Protein AF-A0A836JRY7-F1 (afdb_monomer_lite)

Secondary structure (DSSP, 8-state):
-HHHHHHHHHT-SS--HHHHHHHHHHHHHHHHHHHHHHHHHHHHHHHHHHHHHHHHHHHHHHHHHHHHHHHHHHHHHHHHHHHHHHHHHHHHHHHHHHHHHHHHHHHHHHHHHHHHHHHHHHHHHHHHTTTTS-----------------

Organism: NCBI:txid230685

pLDDT: mean 87.4, std 18.06, range [38.41, 98.62]

InterPro domains:
  IPR008501 THO complex subunit 7/Mft1 [PF05615] (2-96)

Structure (mmCIF, N/CA/C/O backbone):
data_AF-A0A836JRY7-F1
#
_entry.id   AF-A0A836JRY7-F1
#
loop_
_atom_site.group_PDB
_atom_site.id
_atom_site.type_symbol
_atom_site.label_atom_id
_atom_site.label_alt_id
_atom_site.label_comp_id
_atom_site.label_asym_id
_atom_site.label_entity_id
_atom_site.label_seq_id
_atom_site.pdbx_PDB_ins_code
_atom_site.Cartn_x
_atom_site.Cartn_y
_atom_site.Cartn_z
_atom_site.occupancy
_atom_site.B_iso_or_equiv
_atom_site.auth_seq_id
_atom_site.auth_comp_id
_atom_site.auth_asym_id
_atom_site.auth_atom_id
_atom_site.pdbx_PDB_model_num
ATOM 1 N N . MET A 1 1 ? 34.280 10.793 -48.752 1.00 72.69 1 MET A N 1
ATOM 2 C CA . MET A 1 1 ? 35.739 10.767 -49.007 1.00 72.69 1 MET A CA 1
ATOM 3 C C . MET A 1 1 ? 36.129 9.552 -49.842 1.00 72.69 1 MET A C 1
ATOM 5 O O . MET A 1 1 ? 36.641 9.770 -50.929 1.00 72.69 1 MET A O 1
ATOM 9 N N . LEU A 1 2 ? 35.770 8.329 -49.425 1.00 83.50 2 LEU A N 1
ATOM 10 C CA . LEU A 1 2 ? 35.966 7.076 -50.181 1.00 83.50 2 LEU A CA 1
ATOM 11 C C . LEU A 1 2 ? 35.633 7.169 -51.678 1.00 83.50 2 LEU A C 1
ATOM 13 O O . LEU A 1 2 ? 36.491 6.895 -52.503 1.00 83.50 2 LEU A O 1
ATOM 17 N N . LEU A 1 3 ? 34.432 7.642 -52.038 1.00 86.12 3 LEU A N 1
ATOM 18 C CA . LEU A 1 3 ? 34.018 7.765 -53.445 1.00 86.12 3 LEU A CA 1
ATOM 19 C C . LEU A 1 3 ? 34.947 8.674 -54.270 1.00 86.12 3 LEU A C 1
ATOM 21 O O . LEU A 1 3 ? 35.276 8.358 -55.406 1.00 86.12 3 LEU A O 1
ATOM 25 N N . LYS A 1 4 ? 35.417 9.786 -53.687 1.00 87.19 4 LYS A N 1
ATOM 26 C CA . LYS A 1 4 ? 36.364 10.694 -54.356 1.00 87.19 4 LYS A CA 1
ATOM 27 C C . LYS A 1 4 ? 37.741 10.040 -54.521 1.00 87.19 4 LYS A C 1
ATOM 29 O O . LYS A 1 4 ? 38.354 10.190 -55.571 1.00 87.19 4 LYS A O 1
ATOM 34 N N . SER A 1 5 ? 38.212 9.307 -53.510 1.00 85.94 5 SER A N 1
ATOM 35 C CA . SER A 1 5 ? 39.465 8.540 -53.572 1.00 85.94 5 SER A CA 1
ATOM 36 C C . SER A 1 5 ? 39.401 7.405 -54.597 1.00 85.94 5 SER A C 1
ATOM 38 O O . SER A 1 5 ? 40.363 7.203 -55.326 1.00 85.94 5 SER A O 1
ATOM 40 N N . PHE A 1 6 ? 38.251 6.741 -54.713 1.00 86.56 6 PHE A N 1
ATOM 41 C CA . PHE A 1 6 ? 37.997 5.667 -55.672 1.00 86.56 6 PHE A CA 1
ATOM 42 C C . PHE A 1 6 ? 37.996 6.167 -57.116 1.00 86.56 6 PHE A C 1
ATOM 44 O O . PHE A 1 6 ? 38.699 5.621 -57.959 1.00 86.56 6 PHE A O 1
ATOM 51 N N . ILE A 1 7 ? 37.290 7.271 -57.385 1.00 87.81 7 ILE A N 1
ATOM 52 C CA . ILE A 1 7 ? 37.296 7.921 -58.704 1.00 87.81 7 ILE A CA 1
ATOM 53 C C . ILE A 1 7 ? 38.711 8.388 -59.074 1.00 87.81 7 ILE A C 1
ATOM 55 O O . ILE A 1 7 ? 39.112 8.271 -60.228 1.00 87.81 7 ILE A O 1
ATOM 59 N N . LYS A 1 8 ? 39.484 8.902 -58.108 1.00 86.94 8 LYS A N 1
ATOM 60 C CA . LYS A 1 8 ? 40.880 9.290 -58.340 1.00 86.94 8 LYS A CA 1
ATOM 61 C C . LYS A 1 8 ? 41.755 8.079 -58.674 1.00 86.94 8 LYS A C 1
ATOM 63 O O . LYS A 1 8 ? 42.543 8.175 -59.599 1.00 86.94 8 LYS A O 1
ATOM 68 N N . TRP A 1 9 ? 41.590 6.965 -57.962 1.00 84.69 9 TRP A N 1
ATOM 69 C CA . TRP A 1 9 ? 42.364 5.738 -58.170 1.00 84.69 9 TRP A CA 1
ATOM 70 C C . TRP A 1 9 ? 42.107 5.092 -59.538 1.00 84.69 9 TRP A C 1
ATOM 72 O O . TRP A 1 9 ? 43.056 4.691 -60.197 1.00 84.69 9 TRP A O 1
ATOM 82 N N . ILE A 1 10 ? 40.851 5.063 -60.002 1.00 86.69 10 ILE A N 1
ATOM 83 C CA . ILE A 1 10 ? 40.487 4.514 -61.325 1.00 86.69 10 ILE A CA 1
ATOM 84 C C . ILE A 1 10 ? 41.053 5.350 -62.479 1.00 86.69 10 ILE A C 1
ATOM 86 O O . ILE A 1 10 ? 41.383 4.809 -63.528 1.00 86.69 10 ILE A O 1
ATOM 90 N N . ASN A 1 11 ? 41.148 6.668 -62.295 1.00 86.19 11 ASN A N 1
ATOM 91 C CA . ASN A 1 11 ? 41.631 7.589 -63.324 1.00 86.19 11 ASN A CA 1
ATOM 92 C C . ASN A 1 11 ? 43.154 7.817 -63.273 1.00 86.19 11 ASN A C 1
ATOM 94 O O . ASN A 1 11 ? 43.670 8.635 -64.035 1.00 86.19 11 ASN A O 1
ATOM 98 N N . SER A 1 12 ? 43.876 7.143 -62.374 1.00 80.88 12 SER A N 1
ATOM 99 C CA . SER A 1 12 ? 45.336 7.211 -62.306 1.00 80.88 12 SER A CA 1
ATOM 100 C C . SER A 1 12 ? 45.957 6.353 -63.411 1.00 80.88 12 SER A C 1
ATOM 102 O O . SER A 1 12 ? 45.653 5.170 -63.518 1.00 80.88 12 SER A O 1
ATOM 104 N N . SER A 1 13 ? 46.870 6.921 -64.205 1.00 73.00 13 SER A N 1
ATOM 105 C CA . SER A 1 13 ? 47.596 6.191 -65.261 1.00 73.00 13 SER A CA 1
ATOM 106 C C . SER A 1 13 ? 48.598 5.152 -64.732 1.00 73.00 13 SER A C 1
ATOM 108 O O . SER A 1 13 ? 49.128 4.376 -65.520 1.00 73.00 13 SER A O 1
ATOM 110 N N . ASP A 1 14 ? 48.877 5.162 -63.425 1.00 75.88 14 ASP A N 1
ATOM 111 C CA . ASP A 1 14 ? 49.875 4.326 -62.754 1.00 75.88 14 ASP A CA 1
ATOM 112 C C . ASP A 1 14 ? 49.286 3.693 -61.479 1.00 75.88 14 ASP A C 1
ATOM 114 O O . ASP A 1 14 ? 48.362 4.248 -60.867 1.00 75.88 14 ASP A O 1
ATOM 118 N N . VAL A 1 15 ? 49.798 2.530 -61.068 1.00 75.38 1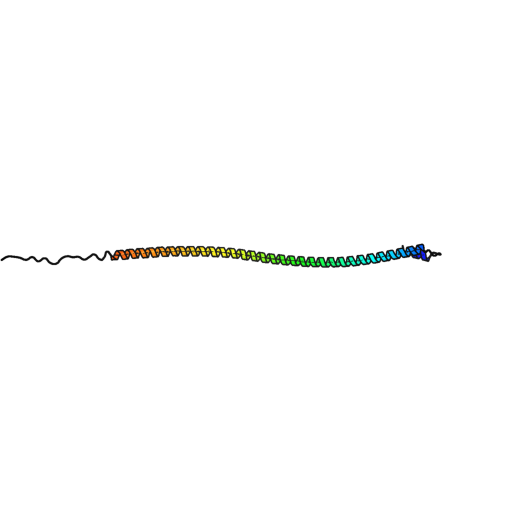5 VAL A N 1
ATOM 119 C CA . VAL A 1 15 ? 49.229 1.740 -59.959 1.00 75.38 15 VAL A CA 1
ATOM 120 C C . VAL A 1 15 ? 49.587 2.370 -58.606 1.00 75.38 15 VAL A C 1
ATOM 122 O O . VAL A 1 15 ? 50.614 2.067 -58.001 1.00 75.38 15 VAL A O 1
ATOM 125 N N . ASP A 1 16 ? 48.716 3.244 -58.091 1.00 82.38 16 ASP A N 1
ATOM 126 C CA . ASP A 1 16 ? 48.880 3.873 -56.770 1.00 82.38 16 ASP A CA 1
ATOM 127 C C . ASP A 1 16 ? 48.406 2.940 -55.636 1.00 82.38 16 ASP A C 1
ATOM 129 O O . ASP A 1 16 ? 47.261 3.000 -55.166 1.00 82.38 16 ASP A O 1
ATOM 133 N N . ASN A 1 17 ? 49.310 2.063 -55.186 1.00 84.19 17 ASN A N 1
ATOM 134 C CA . ASN A 1 17 ? 49.078 1.138 -54.068 1.00 84.19 17 ASN A CA 1
ATOM 135 C C . ASN A 1 17 ? 48.796 1.858 -52.737 1.00 84.19 17 ASN A C 1
ATOM 137 O O . ASN A 1 17 ? 48.037 1.353 -51.911 1.00 84.19 17 ASN A O 1
ATOM 141 N N . THR A 1 18 ? 49.335 3.065 -52.538 1.00 87.00 18 THR A N 1
ATOM 142 C CA . THR A 1 18 ? 49.145 3.825 -51.291 1.00 87.00 18 THR A CA 1
ATOM 143 C C . THR A 1 18 ? 47.714 4.352 -51.194 1.00 87.00 18 THR A C 1
ATOM 145 O O . THR A 1 18 ? 47.078 4.300 -50.137 1.00 87.00 18 THR A O 1
ATOM 148 N N . LEU A 1 19 ? 47.168 4.850 -52.309 1.00 85.94 19 LEU A N 1
ATOM 149 C CA . LEU A 1 19 ? 45.769 5.266 -52.390 1.00 85.94 19 LEU A CA 1
ATOM 150 C C . LEU A 1 19 ? 44.820 4.075 -52.209 1.00 85.94 19 LEU A C 1
ATOM 152 O O . LEU A 1 19 ? 43.810 4.216 -51.516 1.00 85.94 19 LEU A O 1
ATOM 156 N N . HIS A 1 20 ? 45.165 2.911 -52.765 1.00 87.50 20 HIS A N 1
ATOM 157 C CA . HIS A 1 20 ? 44.416 1.668 -52.574 1.00 87.50 20 HIS A CA 1
ATOM 158 C C . HIS A 1 20 ? 44.362 1.236 -51.097 1.00 87.50 20 HIS A C 1
ATOM 160 O O . HIS A 1 20 ? 43.271 1.067 -50.549 1.00 87.50 20 HIS A O 1
ATOM 166 N N . GLU A 1 21 ? 45.503 1.151 -50.405 1.00 90.06 21 GLU A N 1
ATOM 167 C CA . GLU A 1 21 ? 45.555 0.821 -48.969 1.00 90.06 21 GLU A CA 1
ATOM 168 C C . GLU A 1 21 ? 44.768 1.819 -48.110 1.00 90.06 21 GLU A C 1
ATOM 170 O O . GLU A 1 21 ? 44.044 1.439 -47.183 1.00 90.06 21 GLU A O 1
ATOM 175 N N . ARG A 1 22 ? 44.833 3.111 -48.451 1.00 90.25 22 ARG A N 1
ATOM 176 C CA . ARG A 1 22 ? 44.063 4.151 -47.761 1.00 90.25 22 ARG A CA 1
ATOM 177 C C . ARG A 1 22 ? 42.557 3.963 -47.933 1.00 90.25 22 ARG A C 1
ATOM 179 O O . ARG A 1 22 ? 41.811 4.198 -46.982 1.00 90.25 22 ARG A O 1
ATOM 186 N N . MET A 1 23 ? 42.100 3.551 -49.115 1.00 91.50 23 MET A N 1
ATOM 187 C CA . MET A 1 23 ? 40.689 3.236 -49.352 1.00 91.50 23 MET A CA 1
ATOM 188 C C . MET A 1 23 ? 40.243 1.997 -48.580 1.00 91.50 23 MET A C 1
ATOM 190 O O . MET A 1 23 ? 39.174 2.039 -47.975 1.00 91.50 23 MET A O 1
ATOM 194 N N . LEU A 1 24 ? 41.063 0.942 -48.526 1.00 91.94 24 LEU A N 1
ATOM 195 C CA . LEU A 1 24 ? 40.777 -0.246 -47.713 1.00 91.94 24 LEU A CA 1
ATOM 196 C C . LEU A 1 24 ? 40.660 0.102 -46.223 1.00 91.94 24 LEU A C 1
ATOM 198 O O . LEU A 1 24 ? 39.714 -0.317 -45.560 1.00 91.94 24 LEU A O 1
ATOM 202 N N . SER A 1 25 ? 41.568 0.933 -45.707 1.00 93.25 25 SER A N 1
ATOM 203 C CA . SER A 1 25 ? 41.512 1.416 -44.323 1.00 93.25 25 SER A CA 1
ATOM 204 C C . SER A 1 25 ? 40.237 2.225 -44.049 1.00 93.25 25 SER A C 1
ATOM 206 O O . SER A 1 25 ? 39.565 2.011 -43.039 1.00 93.25 25 SER A O 1
ATOM 208 N N . GLN A 1 26 ? 39.846 3.114 -44.970 1.00 93.81 26 GLN A N 1
ATOM 209 C CA . GLN A 1 26 ? 38.596 3.870 -44.850 1.00 93.81 26 GLN A CA 1
ATOM 210 C C . GLN A 1 26 ? 37.362 2.959 -44.908 1.00 93.81 26 GLN A C 1
ATOM 212 O O . GLN A 1 26 ? 36.419 3.174 -44.148 1.00 93.81 26 GLN A O 1
ATOM 217 N N . LEU A 1 27 ? 37.361 1.943 -45.776 1.00 93.94 27 LEU A N 1
ATOM 218 C CA . LEU A 1 27 ? 36.274 0.968 -45.871 1.00 93.94 27 LEU A CA 1
ATOM 219 C C . LEU A 1 27 ? 36.122 0.204 -44.549 1.00 93.94 27 LEU A C 1
ATOM 221 O O . LEU A 1 27 ? 35.025 0.156 -43.996 1.00 93.94 27 LEU A O 1
ATOM 225 N N . ALA A 1 28 ? 37.231 -0.288 -43.988 1.00 95.19 28 ALA A N 1
ATOM 226 C CA . ALA A 1 28 ? 37.245 -0.973 -42.697 1.00 95.19 28 ALA A CA 1
ATOM 227 C C . ALA A 1 28 ? 36.706 -0.086 -41.556 1.00 95.19 28 ALA A C 1
ATOM 229 O O . ALA A 1 28 ? 35.938 -0.548 -40.710 1.00 95.19 28 ALA A O 1
ATOM 230 N N . GLN A 1 29 ? 37.047 1.208 -41.546 1.00 95.69 29 GLN A N 1
ATOM 231 C CA . GLN A 1 29 ? 36.503 2.168 -40.578 1.00 95.69 29 GLN A CA 1
ATOM 232 C C . GLN A 1 29 ? 34.992 2.372 -40.745 1.00 95.69 29 GLN A C 1
ATOM 234 O O . GLN A 1 29 ? 34.270 2.424 -39.746 1.00 95.69 29 GLN A O 1
ATOM 239 N N . CYS A 1 30 ? 34.494 2.460 -41.983 1.00 95.94 30 CYS A N 1
ATOM 240 C CA . CYS A 1 30 ? 33.060 2.555 -42.256 1.00 95.94 30 CYS A CA 1
ATOM 241 C C . CYS A 1 30 ? 32.308 1.304 -41.783 1.00 95.94 30 CYS A C 1
ATOM 243 O O . CYS A 1 30 ? 31.273 1.427 -41.124 1.00 95.94 30 CYS A O 1
ATOM 245 N N . GLU A 1 31 ? 32.841 0.111 -42.049 1.00 96.19 31 GLU A N 1
ATOM 246 C CA . GLU A 1 31 ? 32.257 -1.149 -41.580 1.00 96.19 31 GLU A CA 1
ATOM 247 C C . GLU A 1 31 ? 32.227 -1.235 -40.052 1.00 96.19 31 GLU A C 1
ATOM 249 O O . GLU A 1 31 ? 31.211 -1.614 -39.463 1.00 96.19 31 GLU A O 1
ATOM 254 N N . PHE A 1 32 ? 33.322 -0.852 -39.391 1.00 97.12 32 PHE A N 1
ATOM 255 C CA . PHE A 1 32 ? 33.386 -0.803 -37.933 1.00 97.12 32 PHE A CA 1
ATOM 256 C C . PHE A 1 32 ? 32.354 0.174 -37.357 1.00 97.12 32 PHE A C 1
ATOM 258 O O . PHE A 1 32 ? 31.603 -0.185 -36.447 1.00 97.12 32 PHE A O 1
ATOM 265 N N . ALA A 1 33 ? 32.270 1.387 -37.909 1.00 97.62 33 ALA A N 1
ATOM 266 C CA . ALA A 1 33 ? 31.302 2.390 -37.478 1.00 97.62 33 ALA A CA 1
ATOM 267 C C . ALA A 1 33 ? 29.858 1.888 -37.639 1.00 97.62 33 ALA A C 1
ATOM 269 O O . ALA A 1 33 ? 29.039 2.063 -36.735 1.00 97.62 33 ALA A O 1
ATOM 270 N N . GLN A 1 34 ? 29.556 1.198 -38.743 1.00 97.50 34 GLN A N 1
ATOM 271 C CA . GLN A 1 34 ? 28.239 0.612 -38.979 1.00 97.50 34 GLN A CA 1
ATOM 272 C C . GLN A 1 34 ? 27.914 -0.504 -37.975 1.00 97.50 34 GLN A C 1
ATOM 274 O O . GLN A 1 34 ? 26.810 -0.530 -37.426 1.00 97.50 34 GLN A O 1
ATOM 279 N N . LYS A 1 35 ? 28.865 -1.406 -37.694 1.00 98.19 35 LYS A N 1
ATOM 280 C CA . LYS A 1 35 ? 28.701 -2.471 -36.688 1.00 98.19 35 LYS A CA 1
ATOM 281 C C . LYS A 1 35 ? 28.463 -1.889 -35.295 1.00 98.19 35 LYS A C 1
ATOM 283 O O . LYS A 1 35 ? 27.519 -2.295 -34.621 1.00 98.19 35 LYS A O 1
ATOM 288 N N . LYS A 1 36 ? 29.262 -0.894 -34.896 1.00 98.19 36 LYS A N 1
ATOM 289 C CA . LYS A 1 36 ? 29.103 -0.186 -33.619 1.00 98.19 36 LYS A CA 1
ATOM 290 C C . LYS A 1 36 ? 27.732 0.483 -33.519 1.00 98.19 36 LYS A C 1
ATOM 292 O O . LYS A 1 36 ? 27.052 0.317 -32.513 1.00 98.19 36 LYS A O 1
ATOM 297 N N . SER A 1 37 ? 27.308 1.195 -34.565 1.00 98.19 37 SER A N 1
ATOM 298 C CA . SER A 1 37 ? 26.000 1.859 -34.603 1.00 98.19 37 SER A CA 1
ATOM 299 C C . SER A 1 37 ? 24.845 0.863 -34.459 1.00 98.19 37 SER A C 1
ATOM 301 O O . SER A 1 37 ? 23.948 1.092 -33.651 1.00 98.19 37 SER A O 1
ATOM 303 N N . ARG A 1 38 ? 24.896 -0.276 -35.164 1.00 98.06 38 ARG A N 1
ATOM 304 C CA . ARG A 1 38 ? 23.889 -1.342 -35.025 1.00 98.06 38 ARG A CA 1
ATOM 305 C C . ARG A 1 38 ? 23.846 -1.922 -33.615 1.00 98.06 38 ARG A C 1
ATOM 307 O O . ARG A 1 38 ? 22.758 -2.106 -33.082 1.00 98.06 38 ARG A O 1
ATOM 314 N N . LEU A 1 39 ? 25.005 -2.188 -33.011 1.00 98.19 39 LEU A N 1
ATOM 315 C CA . LEU A 1 39 ? 25.073 -2.722 -31.651 1.00 98.19 39 LEU A CA 1
ATOM 316 C C . LEU A 1 39 ? 24.446 -1.758 -30.638 1.00 98.19 39 LEU A C 1
ATOM 318 O O . LEU A 1 39 ? 23.595 -2.172 -29.858 1.00 98.19 39 LEU A O 1
ATOM 322 N N . VAL A 1 40 ? 24.814 -0.474 -30.699 1.00 98.25 40 VAL A N 1
ATOM 323 C CA . VAL A 1 40 ? 24.249 0.560 -29.819 1.00 98.25 40 VAL A CA 1
ATOM 324 C C . VAL A 1 40 ? 22.741 0.678 -30.026 1.00 98.25 40 VAL A C 1
ATOM 326 O O . VAL A 1 40 ? 21.996 0.673 -29.056 1.00 98.25 40 VAL A O 1
ATOM 329 N N . SER A 1 41 ? 22.270 0.701 -31.277 1.00 98.25 41 SER A N 1
ATOM 330 C CA . SER A 1 41 ? 20.833 0.770 -31.567 1.00 98.25 41 SER A CA 1
ATOM 331 C C . SER A 1 41 ? 20.060 -0.433 -31.021 1.00 98.25 41 SER A C 1
ATOM 333 O O . SER A 1 41 ? 18.935 -0.262 -30.552 1.00 98.25 41 SER A O 1
ATOM 335 N N . ASN A 1 42 ? 20.634 -1.637 -31.084 1.00 98.06 42 ASN A N 1
ATOM 336 C CA . ASN A 1 42 ? 20.015 -2.835 -30.522 1.00 98.06 42 ASN A CA 1
ATOM 337 C C . ASN A 1 42 ? 19.955 -2.763 -28.996 1.00 98.06 42 ASN A C 1
ATOM 339 O O . ASN A 1 42 ? 18.886 -2.978 -28.431 1.00 98.06 42 ASN A O 1
ATOM 343 N N . MET A 1 43 ? 21.067 -2.397 -28.355 1.00 97.75 43 MET A N 1
ATOM 344 C CA . MET A 1 43 ? 21.152 -2.250 -26.903 1.00 97.75 43 MET A CA 1
ATOM 345 C C . MET A 1 43 ? 20.154 -1.209 -26.386 1.00 97.75 43 MET A C 1
ATOM 347 O O . MET A 1 43 ? 19.360 -1.514 -25.505 1.00 97.75 43 MET A O 1
ATOM 351 N N . SER A 1 44 ? 20.092 -0.024 -27.002 1.00 97.62 44 SER A N 1
ATOM 352 C CA . SER A 1 44 ? 19.137 1.019 -26.608 1.00 97.62 44 SER A CA 1
ATOM 353 C C . SER A 1 44 ? 17.679 0.583 -26.770 1.00 97.62 44 SER A C 1
ATOM 355 O O . SER A 1 44 ? 16.824 0.971 -25.979 1.00 97.62 44 SER A O 1
ATOM 357 N N . ARG A 1 45 ? 17.372 -0.246 -27.777 1.00 98.00 45 ARG A N 1
ATOM 358 C CA . ARG A 1 45 ? 16.024 -0.803 -27.954 1.00 98.00 45 ARG A CA 1
ATOM 359 C C . ARG A 1 45 ? 15.665 -1.784 -26.836 1.00 98.00 45 ARG A C 1
ATOM 361 O O . ARG A 1 45 ? 14.522 -1.800 -26.386 1.00 98.00 45 ARG A O 1
ATOM 368 N N . GLU A 1 46 ? 16.614 -2.611 -26.410 1.00 98.19 46 GLU A N 1
ATOM 369 C CA . GLU A 1 46 ? 16.418 -3.550 -25.302 1.00 98.19 46 GLU A CA 1
ATOM 370 C C . GLU A 1 46 ? 16.279 -2.823 -23.961 1.00 98.19 46 GLU A C 1
ATOM 372 O O . GLU A 1 46 ? 15.374 -3.142 -23.189 1.00 98.19 46 GLU A O 1
ATOM 377 N N . GLU A 1 47 ? 17.100 -1.799 -23.721 1.00 98.25 47 GLU A N 1
ATOM 378 C CA . GLU A 1 47 ? 16.993 -0.928 -22.547 1.00 98.25 47 GLU A CA 1
ATOM 379 C C . GLU A 1 47 ? 15.626 -0.244 -22.486 1.00 98.25 47 GLU A C 1
ATOM 381 O O . GLU A 1 47 ? 14.962 -0.306 -21.453 1.00 98.25 47 GLU A O 1
ATOM 386 N N . LEU A 1 48 ? 15.152 0.325 -23.601 1.00 98.12 48 LEU A N 1
ATOM 387 C CA . LEU A 1 48 ? 13.836 0.964 -23.660 1.00 98.12 48 LEU A CA 1
ATOM 388 C C . LEU A 1 48 ? 12.716 -0.013 -23.280 1.00 98.12 48 LEU A C 1
ATOM 390 O O . LEU A 1 48 ? 11.866 0.311 -22.455 1.00 98.12 48 LEU A O 1
ATOM 394 N N . LYS A 1 49 ? 12.760 -1.239 -23.811 1.00 98.31 49 LYS A N 1
ATOM 395 C CA . LYS A 1 49 ? 11.791 -2.287 -23.468 1.00 98.31 49 LYS A CA 1
ATOM 396 C C . LYS A 1 49 ? 11.854 -2.666 -21.984 1.00 98.31 49 LYS A C 1
ATOM 398 O O . LYS A 1 49 ? 10.822 -2.916 -21.366 1.00 98.31 49 LYS A O 1
ATOM 403 N N . SER A 1 50 ? 13.054 -2.721 -21.408 1.00 98.38 50 SER A N 1
ATOM 404 C CA . SER A 1 50 ? 13.238 -2.976 -19.977 1.00 98.38 50 SER A CA 1
ATOM 405 C C . SER A 1 50 ? 12.609 -1.866 -19.128 1.00 98.38 50 SER A C 1
ATOM 407 O O . SER A 1 50 ? 11.853 -2.156 -18.200 1.00 98.38 50 SER A O 1
ATOM 409 N N . TYR A 1 51 ? 12.835 -0.599 -19.491 1.00 98.38 51 TYR A N 1
ATOM 410 C CA . TYR A 1 51 ? 12.241 0.547 -18.799 1.00 98.38 51 TYR A CA 1
ATOM 411 C C . TYR A 1 51 ? 10.717 0.595 -18.927 1.00 98.38 51 TYR A C 1
ATOM 413 O O . TYR A 1 51 ? 10.039 0.871 -17.941 1.00 98.38 51 TYR A O 1
ATOM 421 N N . GLU A 1 52 ? 10.160 0.266 -20.094 1.00 98.38 52 GLU A N 1
ATOM 422 C CA . GLU A 1 52 ? 8.707 0.146 -20.272 1.00 98.38 52 GLU A CA 1
ATOM 423 C C . GLU A 1 52 ? 8.102 -0.921 -19.353 1.00 98.38 52 GLU A C 1
ATOM 425 O O . GLU A 1 52 ? 7.057 -0.697 -18.740 1.00 98.38 52 GLU A O 1
ATOM 430 N N . ASN A 1 53 ? 8.755 -2.079 -19.236 1.00 98.12 53 ASN A N 1
ATOM 431 C CA . ASN A 1 53 ? 8.299 -3.143 -18.344 1.00 98.12 53 ASN A CA 1
ATOM 432 C C . ASN A 1 53 ? 8.381 -2.717 -16.876 1.00 98.12 53 ASN A C 1
ATOM 434 O O . ASN A 1 53 ? 7.434 -2.939 -16.126 1.00 98.12 53 ASN A O 1
ATOM 438 N N . LEU A 1 54 ? 9.481 -2.073 -16.477 1.00 98.38 54 LEU A N 1
ATOM 439 C CA . LEU A 1 54 ? 9.652 -1.571 -15.117 1.00 98.38 54 LEU A CA 1
ATOM 440 C C . LEU A 1 54 ? 8.598 -0.511 -14.773 1.00 98.38 54 LEU A C 1
ATOM 442 O O . LEU A 1 54 ? 8.045 -0.538 -13.679 1.00 98.38 54 LEU A O 1
ATOM 446 N N . SER A 1 55 ? 8.282 0.387 -15.710 1.00 98.38 55 SER A N 1
ATOM 447 C CA . SER A 1 55 ? 7.234 1.396 -15.524 1.00 98.38 55 SER A CA 1
ATOM 448 C C . SER A 1 55 ? 5.872 0.750 -15.274 1.00 98.38 55 SER A C 1
ATOM 450 O O . SER A 1 55 ? 5.190 1.111 -14.319 1.00 98.38 55 SER A O 1
ATOM 452 N N . LYS A 1 56 ? 5.500 -0.252 -16.082 1.00 98.56 56 LYS A N 1
ATOM 453 C CA . LYS A 1 56 ? 4.240 -0.995 -15.908 1.00 98.56 56 LYS A CA 1
ATOM 454 C C . LYS A 1 56 ? 4.182 -1.724 -14.570 1.00 98.56 56 LYS A C 1
ATOM 456 O O . LYS A 1 56 ? 3.147 -1.722 -13.915 1.00 98.56 56 LYS A O 1
ATOM 461 N N . GLU A 1 57 ? 5.287 -2.334 -14.154 1.00 98.50 57 GLU A N 1
ATOM 462 C CA . GLU A 1 57 ? 5.373 -3.013 -12.861 1.00 98.50 57 GLU A CA 1
ATOM 463 C C . GLU A 1 57 ? 5.177 -2.027 -11.699 1.00 98.50 57 GLU A C 1
ATOM 465 O O . GLU A 1 57 ? 4.409 -2.295 -10.777 1.00 98.50 57 GLU A O 1
ATOM 470 N N . ILE A 1 58 ? 5.806 -0.849 -11.771 1.00 98.38 58 ILE A N 1
ATOM 471 C CA . ILE A 1 58 ? 5.623 0.214 -10.776 1.00 98.38 58 ILE A CA 1
ATOM 472 C C . ILE A 1 58 ? 4.160 0.677 -10.735 1.00 98.38 58 ILE A C 1
ATOM 474 O O . ILE A 1 58 ? 3.610 0.837 -9.647 1.00 98.38 58 ILE A O 1
ATOM 478 N N . GLU A 1 59 ? 3.506 0.855 -11.884 1.00 98.44 59 GLU A N 1
ATOM 479 C CA . GLU A 1 59 ? 2.085 1.226 -11.946 1.00 98.44 59 GLU A CA 1
ATOM 480 C C . GLU A 1 59 ? 1.185 0.188 -11.260 1.00 98.44 59 GLU A C 1
ATOM 482 O O . GLU A 1 59 ? 0.332 0.556 -10.450 1.00 98.44 59 GLU A O 1
ATOM 487 N N . VAL A 1 60 ? 1.417 -1.105 -11.511 1.00 98.62 60 VAL A N 1
ATOM 488 C CA . VAL A 1 60 ? 0.673 -2.199 -10.863 1.00 98.62 60 VAL A CA 1
ATOM 489 C C . VAL A 1 60 ? 0.889 -2.195 -9.350 1.00 98.62 60 VAL A C 1
ATOM 491 O O . VAL A 1 60 ? -0.069 -2.326 -8.585 1.00 98.62 60 VAL A O 1
ATOM 494 N N . GLN A 1 61 ? 2.130 -2.017 -8.894 1.00 98.62 61 GLN A N 1
ATOM 495 C CA . GLN A 1 61 ? 2.440 -1.968 -7.464 1.00 98.62 61 GLN A CA 1
ATOM 496 C C . GLN A 1 61 ? 1.808 -0.758 -6.774 1.00 98.62 61 GLN A C 1
ATOM 498 O O . GLN A 1 61 ? 1.305 -0.888 -5.657 1.00 98.62 61 GLN A O 1
ATOM 503 N N . ILE A 1 62 ? 1.797 0.404 -7.433 1.00 98.38 62 ILE A N 1
ATOM 504 C CA . ILE A 1 62 ? 1.128 1.605 -6.924 1.00 98.38 62 ILE A CA 1
ATOM 505 C C . ILE A 1 62 ? -0.367 1.347 -6.767 1.00 98.38 62 ILE A C 1
ATOM 507 O O . ILE A 1 62 ? -0.932 1.701 -5.734 1.00 98.38 62 ILE A O 1
ATOM 511 N N . GLU A 1 63 ? -1.010 0.731 -7.759 1.00 98.50 63 GLU A N 1
ATOM 512 C CA . GLU A 1 63 ? -2.448 0.480 -7.689 1.00 98.50 63 GLU A CA 1
ATOM 513 C C . GLU A 1 63 ? -2.791 -0.504 -6.569 1.00 98.50 63 GLU A C 1
ATOM 515 O O . GLU A 1 63 ? -3.648 -0.215 -5.735 1.00 98.50 63 GLU A O 1
ATOM 520 N N . LYS A 1 64 ? -2.020 -1.587 -6.440 1.00 98.50 64 LYS A N 1
ATOM 521 C CA . LYS A 1 64 ? -2.162 -2.528 -5.326 1.00 98.50 64 LYS A CA 1
ATOM 522 C C . LYS A 1 64 ? -1.980 -1.853 -3.962 1.00 98.50 64 LYS A C 1
ATOM 524 O O . LYS A 1 64 ? -2.754 -2.094 -3.040 1.00 98.50 64 LYS A O 1
ATOM 529 N N . ALA A 1 65 ? -0.987 -0.974 -3.825 1.00 98.56 65 ALA A N 1
ATOM 530 C CA . ALA A 1 65 ? -0.763 -0.247 -2.579 1.00 98.56 65 ALA A CA 1
ATOM 531 C C . ALA A 1 65 ? -1.944 0.675 -2.225 1.00 98.56 65 ALA A C 1
ATOM 533 O O . ALA A 1 65 ? -2.292 0.797 -1.050 1.00 98.56 65 ALA A O 1
ATOM 534 N N . LYS A 1 66 ? -2.593 1.305 -3.216 1.00 98.50 66 LYS A N 1
ATOM 535 C CA . LYS A 1 66 ? -3.816 2.092 -2.980 1.00 98.50 66 LYS A CA 1
ATOM 536 C C . LYS A 1 66 ? -4.968 1.216 -2.494 1.00 98.50 66 LYS A C 1
ATOM 538 O O . LYS A 1 66 ? -5.653 1.605 -1.549 1.00 98.50 66 LYS A O 1
ATOM 543 N N . GLU A 1 67 ? -5.167 0.051 -3.108 1.00 98.56 67 GLU A N 1
ATOM 544 C CA . GLU A 1 67 ? -6.196 -0.908 -2.687 1.00 98.56 67 GLU A CA 1
ATOM 545 C C . GLU A 1 67 ? -5.977 -1.359 -1.235 1.00 98.56 67 GLU A C 1
ATOM 547 O O . GLU A 1 67 ? -6.905 -1.322 -0.423 1.00 98.56 67 GLU A O 1
ATOM 552 N N . ASP A 1 68 ? -4.737 -1.703 -0.875 1.00 98.44 68 ASP A N 1
ATOM 553 C CA . ASP A 1 68 ? -4.373 -2.114 0.485 1.00 98.44 68 ASP A CA 1
ATOM 554 C C . ASP A 1 68 ? -4.601 -0.988 1.513 1.00 98.44 68 ASP A C 1
ATOM 556 O O . ASP A 1 68 ? -5.064 -1.244 2.632 1.00 98.44 68 ASP A O 1
ATOM 560 N N . ILE A 1 69 ? -4.331 0.270 1.142 1.00 98.25 69 ILE A N 1
ATOM 561 C CA . ILE A 1 69 ? -4.609 1.442 1.987 1.00 98.25 69 ILE A CA 1
ATOM 562 C C . ILE A 1 69 ? -6.110 1.586 2.244 1.00 98.25 69 ILE A C 1
ATOM 564 O O . ILE A 1 69 ? -6.516 1.744 3.399 1.00 98.25 69 ILE A O 1
ATOM 568 N N . GLU A 1 70 ? -6.944 1.527 1.203 1.00 98.44 70 GLU A N 1
ATOM 569 C CA . GLU A 1 70 ? -8.392 1.679 1.374 1.00 98.44 70 GLU A CA 1
ATOM 570 C C . GLU A 1 70 ? -8.993 0.515 2.170 1.00 98.44 70 GLU A C 1
ATOM 572 O O . GLU A 1 70 ? -9.824 0.743 3.055 1.00 98.44 70 GLU A O 1
ATOM 577 N N . LYS A 1 71 ? -8.501 -0.712 1.969 1.00 98.44 71 LYS A N 1
ATOM 578 C CA . LYS A 1 71 ? -8.884 -1.865 2.791 1.00 98.44 71 LYS A CA 1
ATOM 579 C C . LYS A 1 71 ? -8.531 -1.656 4.266 1.00 98.44 71 LYS A C 1
ATOM 581 O O . LYS A 1 71 ? -9.397 -1.762 5.133 1.00 98.44 71 LYS A O 1
ATOM 586 N N . THR A 1 72 ? -7.283 -1.289 4.555 1.00 97.88 72 THR A N 1
ATOM 587 C CA . THR A 1 72 ? -6.806 -1.075 5.934 1.00 97.88 72 THR A CA 1
ATOM 588 C C . THR A 1 72 ? -7.567 0.063 6.622 1.00 97.88 72 THR A C 1
ATOM 590 O O . THR A 1 72 ? -7.865 0.015 7.817 1.00 97.88 72 THR A O 1
ATOM 593 N N . LYS A 1 73 ? -7.930 1.105 5.871 1.00 98.56 73 LYS A N 1
ATOM 594 C CA . LYS A 1 73 ? -8.731 2.228 6.364 1.00 98.56 73 LYS A CA 1
ATOM 595 C C . LYS A 1 73 ? -10.153 1.803 6.730 1.00 98.56 73 LYS A C 1
ATOM 597 O O . LYS A 1 73 ? -10.647 2.246 7.770 1.00 98.56 73 LYS A O 1
ATOM 602 N N . ALA A 1 74 ? -10.788 0.949 5.927 1.00 98.06 74 ALA A N 1
ATOM 603 C CA . ALA A 1 74 ? -12.098 0.381 6.240 1.00 98.06 74 ALA A CA 1
ATOM 604 C C . ALA A 1 74 ? -12.038 -0.483 7.512 1.00 98.06 74 ALA A C 1
ATOM 606 O O . ALA A 1 74 ? -12.797 -0.250 8.454 1.00 98.06 74 ALA A O 1
ATOM 607 N N . GLU A 1 75 ? -11.055 -1.384 7.603 1.00 98.12 75 GLU A N 1
ATOM 608 C CA . GLU A 1 75 ? -10.834 -2.227 8.787 1.00 98.12 75 GLU A CA 1
ATOM 609 C C . GLU A 1 75 ? -10.615 -1.389 10.057 1.00 98.12 75 GLU A C 1
ATOM 611 O O . GLU A 1 75 ? -11.177 -1.678 11.117 1.00 98.12 75 GLU A O 1
ATOM 616 N N . LEU A 1 76 ? -9.853 -0.295 9.960 1.00 97.94 76 LEU A N 1
ATOM 617 C CA . LEU A 1 76 ? -9.633 0.621 11.077 1.00 97.94 76 LEU A CA 1
ATOM 618 C C . LEU A 1 76 ? -10.925 1.320 11.526 1.00 97.94 76 LEU A C 1
ATOM 620 O O . LEU A 1 76 ? -11.130 1.528 12.726 1.00 97.94 76 LEU A O 1
ATOM 624 N N . GLN A 1 77 ? -11.785 1.725 10.590 1.00 98.12 77 GLN A N 1
ATOM 625 C CA . GLN A 1 77 ? -13.073 2.338 10.923 1.00 98.12 77 GLN A CA 1
ATOM 626 C C . GLN A 1 77 ? -13.991 1.350 11.648 1.00 98.12 77 GLN A C 1
ATOM 628 O O . GLN A 1 77 ? -14.595 1.713 12.664 1.00 98.12 77 GLN A O 1
ATOM 633 N N . ASP A 1 78 ? -14.036 0.101 11.193 1.00 97.88 78 ASP A N 1
ATOM 634 C CA . ASP A 1 78 ? -14.818 -0.954 11.834 1.00 97.88 78 ASP A CA 1
ATOM 635 C C . ASP A 1 78 ? -14.267 -1.307 13.219 1.00 97.88 78 ASP A C 1
ATOM 637 O O . ASP A 1 78 ? -15.026 -1.362 14.190 1.00 97.88 78 ASP A O 1
ATOM 641 N N . ALA A 1 79 ? -12.946 -1.420 13.370 1.00 98.06 79 ALA A N 1
ATOM 642 C CA . ALA A 1 79 ? -12.309 -1.641 14.667 1.00 98.06 79 ALA A CA 1
ATOM 643 C C . ALA A 1 79 ? -12.630 -0.515 15.668 1.00 98.06 79 ALA A C 1
ATOM 645 O O . ALA A 1 79 ? -12.934 -0.775 16.837 1.00 98.06 79 ALA A O 1
ATOM 646 N N . LYS A 1 80 ? -12.627 0.749 15.216 1.00 98.19 80 LYS A N 1
ATOM 647 C CA . LYS A 1 80 ? -13.044 1.895 16.043 1.00 98.19 80 LYS A CA 1
ATOM 648 C C . LYS A 1 80 ? -14.513 1.795 16.453 1.00 98.19 80 LYS A C 1
ATOM 650 O O . LYS A 1 80 ? -14.825 2.065 17.613 1.00 98.19 80 LYS A O 1
ATOM 655 N N . ARG A 1 81 ? -15.399 1.391 15.537 1.00 98.12 81 ARG A N 1
ATOM 656 C CA . ARG A 1 81 ? -16.829 1.192 15.821 1.00 98.12 81 ARG A CA 1
ATOM 657 C C . ARG A 1 81 ? -17.037 0.104 16.870 1.00 98.12 81 ARG A C 1
ATOM 659 O O . ARG A 1 81 ? -17.712 0.344 17.865 1.00 98.12 81 ARG A O 1
ATOM 666 N N . VAL A 1 82 ? -16.404 -1.055 16.697 1.00 98.12 82 VAL A N 1
ATOM 667 C CA . VAL A 1 82 ? -16.486 -2.173 17.648 1.00 98.12 82 VAL A CA 1
ATOM 668 C C . VAL A 1 82 ? -15.973 -1.756 19.024 1.00 98.12 82 VAL A C 1
ATOM 670 O O . VAL A 1 82 ? -16.624 -2.031 20.030 1.00 98.12 82 VAL A O 1
ATOM 673 N N . ARG A 1 83 ? -14.845 -1.036 19.088 1.00 98.06 83 ARG A N 1
ATOM 674 C CA . ARG A 1 83 ? -14.303 -0.528 20.354 1.00 98.06 83 ARG A CA 1
ATOM 675 C C . ARG A 1 83 ? -15.274 0.422 21.053 1.00 98.06 83 ARG A C 1
ATOM 677 O O . ARG A 1 83 ? -15.460 0.294 22.259 1.00 98.06 83 ARG A O 1
ATOM 684 N N . LYS A 1 84 ? -15.875 1.360 20.315 1.00 98.19 84 LYS A N 1
ATOM 685 C CA . LYS A 1 84 ? -16.875 2.285 20.862 1.00 98.19 84 LYS A CA 1
ATOM 686 C C . LYS A 1 84 ? -18.061 1.514 21.443 1.00 98.19 84 LYS A C 1
ATOM 688 O O . LYS A 1 84 ? -18.374 1.697 22.614 1.00 98.19 84 LYS A O 1
ATOM 693 N N . ASN A 1 85 ? -18.639 0.603 20.661 1.00 97.81 85 ASN A N 1
ATOM 694 C CA . ASN A 1 85 ? -19.779 -0.203 21.092 1.00 97.81 85 ASN A CA 1
ATOM 695 C C . ASN A 1 85 ? -19.443 -1.020 22.346 1.00 97.81 85 ASN A C 1
ATOM 697 O O . ASN A 1 85 ? -20.227 -1.056 23.284 1.00 97.81 85 ASN A O 1
ATOM 701 N N . ARG A 1 86 ? -18.256 -1.638 22.398 1.00 98.25 86 ARG A N 1
ATOM 702 C CA . ARG A 1 86 ? -17.806 -2.402 23.570 1.00 98.25 86 ARG A CA 1
ATOM 703 C C . ARG A 1 86 ? -17.773 -1.546 24.836 1.00 98.25 86 ARG A C 1
ATOM 705 O O . ARG A 1 86 ? -18.289 -1.977 25.857 1.00 98.25 86 ARG A O 1
ATOM 712 N N . ILE A 1 87 ? -17.214 -0.337 24.759 1.00 97.75 87 ILE A N 1
ATOM 713 C CA . ILE A 1 87 ? -17.166 0.583 25.904 1.00 97.75 87 ILE A CA 1
ATOM 714 C C . ILE A 1 87 ? -18.583 0.960 26.354 1.00 97.75 87 ILE A C 1
ATOM 716 O O . ILE A 1 87 ? -18.859 0.951 27.549 1.00 97.75 87 ILE A O 1
ATOM 720 N N . GLU A 1 88 ? -19.486 1.259 25.417 1.00 97.44 88 GLU A N 1
ATOM 721 C CA . GLU A 1 88 ? -20.885 1.578 25.737 1.00 97.44 88 GLU A CA 1
ATOM 722 C C . GLU A 1 88 ? -21.589 0.407 26.440 1.00 97.44 88 GLU A C 1
ATOM 724 O O . GLU A 1 88 ? -22.249 0.611 27.459 1.00 97.44 88 GLU A O 1
ATOM 729 N N . TYR A 1 89 ? -21.396 -0.827 25.960 1.00 98.12 89 TYR A N 1
ATOM 730 C CA . TYR A 1 89 ? -21.950 -2.019 26.606 1.00 98.12 89 TYR A CA 1
ATOM 731 C C . TYR A 1 89 ? -21.368 -2.264 27.999 1.00 98.12 89 TYR A C 1
ATOM 733 O O . TYR A 1 89 ? -22.130 -2.562 28.918 1.00 98.12 89 TYR A O 1
ATOM 741 N N . ASP A 1 90 ? -20.055 -2.112 28.172 1.00 97.94 90 ASP A N 1
ATOM 742 C CA . ASP A 1 90 ? -19.387 -2.314 29.461 1.00 97.94 90 ASP A CA 1
ATOM 743 C C . ASP A 1 90 ? -19.894 -1.305 30.509 1.00 97.94 90 ASP A C 1
ATOM 745 O O . ASP A 1 90 ? -20.182 -1.677 31.649 1.00 97.94 90 ASP A O 1
ATOM 749 N N . VAL A 1 91 ? -20.072 -0.036 30.116 1.00 97.94 91 VAL A N 1
ATOM 750 C CA . VAL A 1 91 ? -20.630 1.013 30.985 1.00 97.94 91 VAL A CA 1
ATOM 751 C C . VAL A 1 91 ? -22.070 0.690 31.383 1.00 97.94 91 VAL A C 1
ATOM 753 O O . VAL A 1 91 ? -22.387 0.692 32.572 1.00 97.94 91 VAL A O 1
ATOM 756 N N . LEU A 1 92 ? -22.929 0.356 30.415 1.00 97.31 92 LEU A N 1
ATOM 757 C CA . LEU A 1 92 ? -24.331 0.022 30.685 1.00 97.31 92 LEU A CA 1
ATOM 758 C C . LEU A 1 92 ? -24.473 -1.223 31.571 1.00 97.31 92 LEU A C 1
ATOM 760 O O . LEU A 1 92 ? -25.324 -1.266 32.461 1.00 97.31 92 LEU A O 1
ATOM 764 N N . ALA A 1 93 ? -23.647 -2.247 31.342 1.00 97.88 93 ALA A N 1
ATOM 765 C CA . ALA A 1 93 ? -23.644 -3.459 32.152 1.00 97.88 93 ALA A CA 1
ATOM 766 C C . ALA A 1 93 ? -23.242 -3.161 33.602 1.00 97.88 93 ALA A C 1
ATOM 768 O O . ALA A 1 93 ? -23.892 -3.651 34.529 1.00 97.88 93 ALA A O 1
ATOM 769 N N . LYS A 1 94 ? -22.215 -2.323 33.798 1.00 97.75 94 LYS A N 1
ATOM 770 C CA . LYS A 1 94 ? -21.763 -1.901 35.124 1.00 97.75 94 LYS A CA 1
ATOM 771 C C . LYS A 1 94 ? -22.844 -1.119 35.867 1.00 97.75 94 LYS A C 1
ATOM 773 O O . LYS A 1 94 ? -23.184 -1.494 36.985 1.00 97.75 94 LYS A O 1
ATOM 778 N N . GLU A 1 95 ? -23.437 -0.110 35.233 1.00 97.94 95 GLU A N 1
ATOM 779 C CA . GLU A 1 95 ? -24.508 0.689 35.843 1.00 97.94 95 GLU A CA 1
ATOM 780 C C . GLU A 1 95 ? -25.698 -0.192 36.251 1.00 97.94 95 GLU A C 1
ATOM 782 O O . GLU A 1 95 ? -26.205 -0.106 37.371 1.00 97.94 95 GLU A O 1
ATOM 787 N N . LYS A 1 96 ? -26.116 -1.111 35.371 1.00 96.94 96 LYS A N 1
ATOM 788 C CA . LYS A 1 96 ? -27.201 -2.052 35.667 1.00 96.94 96 LYS A CA 1
ATOM 789 C C . LYS A 1 96 ? -26.860 -2.978 36.836 1.00 96.94 96 LYS A C 1
ATOM 791 O O . LYS A 1 96 ? -27.736 -3.263 37.652 1.00 96.94 96 LYS A O 1
ATOM 796 N N . SER A 1 97 ? -25.617 -3.450 36.917 1.00 97.62 97 SER A N 1
ATOM 797 C CA . SER A 1 97 ? -25.146 -4.282 38.027 1.00 97.62 97 SER A CA 1
ATOM 798 C C . SER A 1 97 ? -25.200 -3.521 39.350 1.00 97.62 97 SER A C 1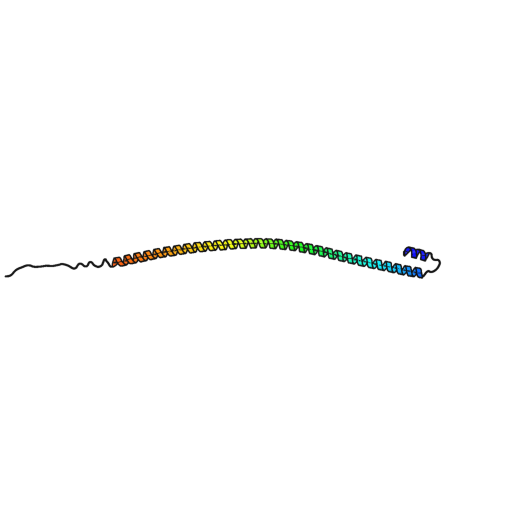
ATOM 800 O O . SER A 1 97 ? -25.801 -4.012 40.302 1.00 97.62 97 SER A O 1
ATOM 802 N N . GLU A 1 98 ? -24.656 -2.303 39.392 1.00 97.62 98 GLU A N 1
ATOM 803 C CA . GLU A 1 98 ? -24.654 -1.447 40.587 1.00 97.62 98 GLU A CA 1
ATOM 804 C C . GLU A 1 98 ? -26.083 -1.124 41.053 1.00 97.62 98 GLU A C 1
ATOM 806 O O . GLU A 1 98 ? -26.404 -1.215 42.240 1.00 97.62 98 GLU A O 1
ATOM 811 N N . GLN A 1 99 ? -26.993 -0.826 40.119 1.00 97.81 99 GLN A N 1
ATOM 812 C CA . GLN A 1 99 ? -28.405 -0.599 40.437 1.00 97.81 99 GLN A CA 1
ATOM 813 C C . GLN A 1 99 ? -29.090 -1.841 41.028 1.00 97.81 99 GLN A C 1
ATOM 815 O O . GLN A 1 99 ? -29.909 -1.721 41.946 1.00 97.81 99 GLN A O 1
ATOM 820 N N . LEU A 1 100 ? -28.805 -3.033 40.491 1.00 97.94 100 LEU A N 1
ATOM 821 C CA . LEU A 1 100 ? -29.357 -4.289 41.004 1.00 97.94 100 LEU A CA 1
ATOM 822 C C . LEU A 1 100 ? -28.804 -4.611 42.392 1.00 97.94 100 LEU A C 1
ATOM 824 O O . LEU A 1 100 ? -29.581 -4.967 43.276 1.00 97.94 100 LEU A O 1
ATOM 828 N N . GLU A 1 101 ? -27.502 -4.433 42.599 1.00 98.00 101 GLU A N 1
ATOM 829 C CA . GLU A 1 101 ? -26.843 -4.626 43.890 1.00 98.00 101 GLU A CA 1
ATOM 830 C C . GLU A 1 101 ? -27.436 -3.701 44.960 1.00 98.00 101 GLU A C 1
ATOM 832 O O . GLU A 1 101 ? -27.865 -4.169 46.015 1.00 98.00 101 GLU A O 1
ATOM 837 N N . HIS A 1 102 ? -27.603 -2.412 44.647 1.00 98.06 102 HIS A N 1
ATOM 838 C CA . HIS A 1 102 ? -28.255 -1.462 45.547 1.00 98.06 102 HIS A CA 1
ATOM 839 C C . HIS A 1 102 ? -29.698 -1.876 45.888 1.00 98.06 102 HIS A C 1
ATOM 841 O O . HIS A 1 102 ? -30.114 -1.827 47.048 1.00 98.06 102 HIS A O 1
ATOM 847 N N . LYS A 1 103 ? -30.489 -2.318 44.898 1.00 98.25 103 LYS A N 1
ATOM 848 C CA . LYS A 1 103 ? -31.861 -2.807 45.141 1.00 98.25 103 LYS A CA 1
ATOM 849 C C . LYS A 1 103 ? -31.882 -4.046 46.036 1.00 98.25 103 LYS A C 1
ATOM 851 O O . LYS A 1 103 ? -32.737 -4.132 46.918 1.00 98.25 103 LYS A O 1
ATOM 856 N N . LEU A 1 104 ? -30.975 -4.994 45.811 1.00 98.19 104 LEU A N 1
ATOM 857 C CA . LEU A 1 104 ? -30.854 -6.206 46.622 1.00 98.19 104 LEU A CA 1
ATOM 858 C C . LEU A 1 104 ? -30.475 -5.875 48.066 1.00 98.19 104 LEU A C 1
ATOM 860 O O . LEU A 1 104 ? -31.078 -6.418 48.992 1.00 98.19 104 LEU A O 1
ATOM 864 N N . GLU A 1 105 ? -29.550 -4.939 48.262 1.00 98.19 105 GLU A N 1
ATOM 865 C CA . GLU A 1 105 ? -29.142 -4.487 49.590 1.00 98.19 105 GLU A CA 1
ATOM 866 C C . GLU A 1 105 ? -30.298 -3.816 50.346 1.00 98.19 105 GLU A C 1
ATOM 868 O O . GLU A 1 105 ? -30.565 -4.130 51.507 1.00 98.19 105 GLU A O 1
ATOM 873 N N . MET A 1 106 ? -31.075 -2.964 49.671 1.00 98.00 106 MET A N 1
ATOM 874 C CA . MET A 1 106 ? -32.279 -2.374 50.265 1.00 98.00 106 MET A CA 1
ATOM 875 C C . MET A 1 106 ? -33.304 -3.440 50.669 1.00 98.00 106 MET A C 1
ATOM 877 O O . MET A 1 106 ? -33.899 -3.344 51.743 1.00 98.00 106 MET A O 1
ATOM 881 N N . ARG A 1 107 ? -33.492 -4.486 49.851 1.00 97.94 107 ARG A N 1
ATOM 882 C CA . ARG A 1 107 ? -34.369 -5.612 50.207 1.00 97.94 107 ARG A CA 1
ATOM 883 C C . ARG A 1 107 ? -33.841 -6.390 51.408 1.00 97.94 107 ARG A C 1
ATOM 885 O O . ARG A 1 107 ? -34.632 -6.694 52.294 1.00 97.94 107 ARG A O 1
ATOM 892 N N . ARG A 1 108 ? -32.533 -6.656 51.493 1.00 98.00 108 ARG A N 1
ATOM 893 C CA . ARG A 1 108 ? -31.920 -7.294 52.672 1.00 98.00 108 ARG A CA 1
ATOM 894 C C . ARG A 1 108 ? -32.204 -6.515 53.952 1.00 98.00 108 ARG A C 1
ATOM 896 O O . ARG A 1 108 ? -32.639 -7.113 54.933 1.00 98.00 108 ARG A O 1
ATOM 903 N N . LYS A 1 109 ? -32.038 -5.190 53.928 1.00 97.94 109 LYS A N 1
ATOM 904 C CA . LYS A 1 109 ? -32.342 -4.326 55.082 1.00 97.94 109 LYS A CA 1
ATOM 905 C C . LYS A 1 109 ? -33.822 -4.370 55.466 1.00 97.94 109 LYS A C 1
ATOM 907 O O . LYS A 1 109 ? -34.132 -4.492 56.646 1.00 97.94 109 LYS A O 1
ATOM 912 N N . GLN A 1 110 ? -34.731 -4.331 54.488 1.00 97.50 110 GLN A N 1
ATOM 913 C CA . GLN A 1 110 ? -36.174 -4.465 54.737 1.00 97.50 110 GLN A CA 1
ATOM 914 C C . GLN A 1 110 ? -36.527 -5.810 55.387 1.00 97.50 110 GLN A C 1
ATOM 916 O O . GLN A 1 110 ? -37.289 -5.834 56.350 1.00 97.50 110 GLN A O 1
ATOM 921 N N . PHE A 1 111 ? -35.951 -6.915 54.901 1.00 97.62 111 PHE A N 1
ATOM 922 C CA . PHE A 1 111 ? -36.137 -8.235 55.510 1.00 97.62 111 PHE A CA 1
ATOM 923 C C . PHE A 1 111 ? -35.595 -8.291 56.938 1.00 97.62 111 PHE A C 1
ATOM 925 O O . PHE A 1 111 ? -36.257 -8.848 57.806 1.00 97.62 111 PHE A O 1
ATOM 932 N N . HIS A 1 112 ? -34.429 -7.694 57.196 1.00 97.25 112 HIS A N 1
ATOM 933 C CA . HIS A 1 112 ? -33.857 -7.653 58.540 1.00 97.25 112 HIS A CA 1
ATOM 934 C C . HIS A 1 112 ? -34.780 -6.935 59.529 1.00 97.25 112 HIS A C 1
ATOM 936 O O . HIS A 1 112 ? -35.086 -7.495 60.575 1.00 97.25 112 HIS A O 1
ATOM 942 N N . VAL A 1 113 ? -35.294 -5.753 59.165 1.00 97.88 113 VAL A N 1
ATOM 943 C CA . VAL A 1 113 ? -36.263 -5.013 59.99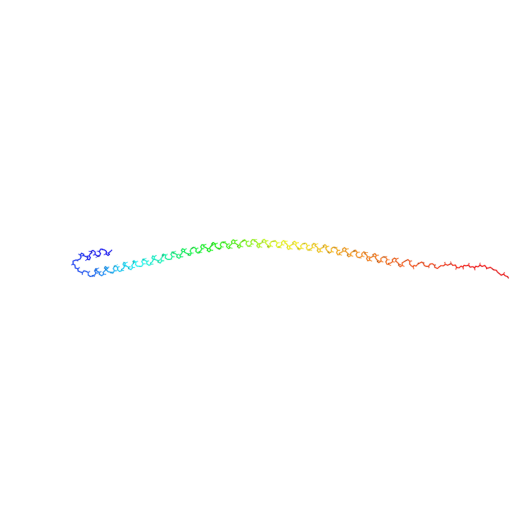3 1.00 97.88 113 VAL A CA 1
ATOM 944 C C . VAL A 1 113 ? -37.504 -5.858 60.273 1.00 97.88 113 VAL A C 1
ATOM 946 O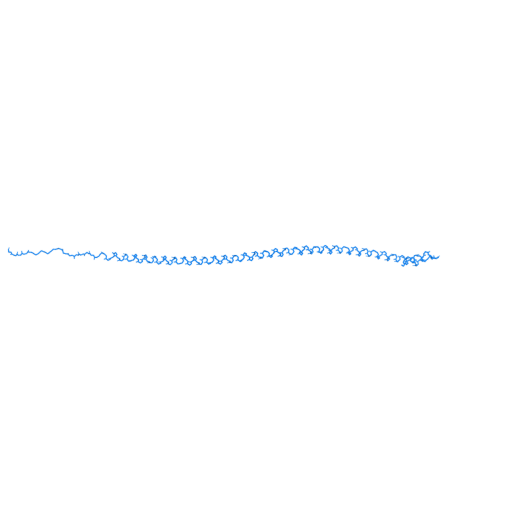 O . VAL A 1 113 ? -37.925 -5.948 61.421 1.00 97.88 113 VAL A O 1
ATOM 949 N N . LEU A 1 114 ? -38.057 -6.522 59.252 1.00 97.50 114 LEU A N 1
ATOM 950 C CA . LEU A 1 114 ? -39.230 -7.381 59.414 1.00 97.50 114 LEU A CA 1
ATOM 951 C C . LEU A 1 114 ? -38.967 -8.538 60.393 1.00 97.50 114 LEU A C 1
ATOM 953 O O . LEU A 1 114 ? -39.794 -8.795 61.261 1.00 97.50 114 LEU A O 1
ATOM 957 N N . ILE A 1 115 ? -37.814 -9.206 60.281 1.00 97.31 115 ILE A N 1
ATOM 958 C CA . ILE A 1 115 ? -37.417 -10.294 61.190 1.00 97.31 115 ILE A CA 1
ATOM 959 C C . ILE A 1 115 ? -37.242 -9.770 62.618 1.00 97.31 115 ILE A C 1
ATOM 961 O O . ILE A 1 115 ? -37.759 -10.377 63.550 1.00 97.31 115 ILE A O 1
ATOM 965 N N . SER A 1 116 ? -36.571 -8.629 62.804 1.00 96.62 116 SER A N 1
ATOM 966 C CA . SER A 1 116 ? -36.429 -8.001 64.121 1.00 96.62 116 SER A CA 1
ATOM 967 C C . SER A 1 116 ? -37.782 -7.645 64.740 1.00 96.62 116 SER A C 1
ATOM 969 O O . SER A 1 116 ? -37.975 -7.867 65.932 1.00 96.62 116 SER A O 1
ATOM 971 N N . SER A 1 117 ? -38.736 -7.143 63.948 1.00 96.56 117 SER A N 1
ATOM 972 C CA . SER A 1 117 ? -40.103 -6.893 64.417 1.00 96.56 117 SER A CA 1
ATOM 973 C C . SER A 1 117 ? -40.821 -8.182 64.814 1.00 96.56 117 SER A C 1
ATOM 975 O O . SER A 1 117 ? -41.472 -8.200 65.852 1.00 96.56 117 SER A O 1
ATOM 977 N N . ILE A 1 118 ? -40.680 -9.262 64.037 1.00 96.00 118 ILE A N 1
ATOM 978 C CA . ILE A 1 118 ? -41.252 -10.575 64.377 1.00 96.00 118 ILE A CA 1
ATOM 979 C C . ILE A 1 118 ? -40.674 -11.087 65.699 1.00 96.00 118 ILE A C 1
ATOM 981 O O . ILE A 1 118 ? -41.446 -11.437 66.583 1.00 96.00 118 ILE A O 1
ATOM 985 N N . HIS A 1 119 ? -39.349 -11.076 65.866 1.00 94.88 119 HIS A N 1
ATOM 986 C CA . HIS A 1 119 ? -38.709 -11.515 67.111 1.00 94.88 119 HIS A CA 1
ATOM 987 C C . HIS A 1 119 ? -39.139 -10.668 68.315 1.00 94.88 119 HIS A C 1
ATOM 989 O O . HIS A 1 119 ? -39.379 -11.210 69.388 1.00 94.88 119 HIS A O 1
ATOM 995 N N . SER A 1 120 ? -39.272 -9.348 68.143 1.00 94.25 120 SER A N 1
ATOM 996 C CA . SER A 1 120 ? -39.769 -8.466 69.205 1.00 94.25 120 SER A CA 1
ATOM 997 C C . SER A 1 120 ? -41.202 -8.812 69.606 1.00 94.25 120 SER A C 1
ATOM 999 O O . SER A 1 120 ? -41.501 -8.856 70.792 1.00 94.25 120 SER A O 1
ATOM 1001 N N . LEU A 1 121 ? -42.084 -9.059 68.632 1.00 93.19 121 LEU A N 1
ATOM 1002 C CA . LEU A 1 121 ? -43.468 -9.451 68.902 1.00 93.19 121 LEU A CA 1
ATOM 1003 C C . LEU A 1 121 ? -43.556 -10.836 69.554 1.00 93.19 121 LEU A C 1
ATOM 1005 O O . LEU A 1 121 ? -44.401 -11.030 70.416 1.00 93.19 121 LEU A O 1
ATOM 1009 N N . GLN A 1 122 ? -42.692 -11.779 69.167 1.00 92.44 122 GLN A N 1
ATOM 1010 C CA . GLN A 1 122 ? -42.602 -13.097 69.806 1.00 92.44 122 GLN A CA 1
ATOM 1011 C C . GLN A 1 122 ? -42.195 -12.981 71.278 1.00 92.44 122 GLN A C 1
ATOM 1013 O O . GLN A 1 122 ? -42.891 -13.529 72.119 1.00 92.44 122 GLN A O 1
ATOM 1018 N N . GLY A 1 123 ? -41.165 -12.190 71.603 1.00 92.62 123 GLY A N 1
ATOM 1019 C CA . GLY A 1 123 ? -40.767 -11.969 73.000 1.00 92.62 123 GLY A CA 1
ATOM 1020 C C . GLY A 1 123 ? -41.877 -11.340 73.850 1.00 92.62 123 GLY A C 1
ATOM 1021 O O . GLY A 1 123 ? -42.115 -11.777 74.967 1.00 92.62 123 GLY A O 1
ATOM 1022 N N . MET A 1 124 ? -42.622 -10.377 73.296 1.00 90.50 124 MET A N 1
ATOM 1023 C CA . MET A 1 124 ? -43.780 -9.787 73.986 1.00 90.50 124 MET A CA 1
ATOM 1024 C C . MET A 1 124 ? -44.922 -10.786 74.224 1.00 90.50 124 MET A C 1
ATOM 1026 O O . MET A 1 124 ? -45.671 -10.632 75.183 1.00 90.50 124 MET A O 1
ATOM 1030 N N . LEU A 1 125 ? -45.102 -11.764 73.330 1.00 86.12 125 LEU A N 1
ATOM 1031 C CA . LEU A 1 125 ? -46.087 -12.832 73.515 1.00 86.12 125 LEU A CA 1
ATOM 1032 C C . LEU A 1 125 ? -45.620 -13.830 74.580 1.00 86.12 125 LEU A C 1
ATOM 1034 O O . LEU A 1 125 ? -46.425 -14.209 75.421 1.00 86.12 125 LEU A O 1
ATOM 1038 N N . ASP A 1 126 ? -44.334 -14.186 74.584 1.00 84.88 126 ASP A N 1
ATOM 1039 C CA . ASP A 1 126 ? -43.750 -15.109 75.564 1.00 84.88 126 ASP A CA 1
ATOM 1040 C C . ASP A 1 126 ? -43.792 -14.531 76.999 1.00 84.88 126 ASP A C 1
ATOM 1042 O O . ASP A 1 126 ? -44.051 -15.261 77.951 1.00 84.88 126 ASP A O 1
ATOM 1046 N N . GLU A 1 127 ? -43.602 -13.215 77.167 1.00 71.62 127 GLU A N 1
ATOM 1047 C CA . GLU A 1 127 ? -43.709 -12.520 78.466 1.00 71.62 127 GLU A CA 1
ATOM 1048 C C . GLU A 1 127 ? -45.161 -12.415 78.981 1.00 71.62 127 GLU A C 1
ATOM 1050 O O . GLU A 1 127 ? -45.399 -12.401 80.188 1.00 71.62 127 GLU A O 1
ATOM 1055 N N . GLY A 1 128 ? -46.152 -12.368 78.083 1.00 58.81 128 GLY A N 1
ATOM 1056 C CA . GLY A 1 128 ? -47.574 -12.282 78.440 1.00 58.81 128 GLY A CA 1
ATOM 1057 C C . GLY A 1 128 ? -48.179 -13.587 78.975 1.00 58.81 128 GLY A C 1
ATOM 1058 O O . GLY A 1 128 ? -49.219 -13.543 79.635 1.00 58.81 128 GLY A O 1
ATOM 1059 N N . ASP A 1 129 ? -47.533 -14.729 78.728 1.00 55.81 129 ASP A N 1
ATOM 1060 C CA . ASP A 1 129 ? -47.970 -16.040 79.223 1.00 55.81 129 ASP A CA 1
ATOM 1061 C C . ASP A 1 129 ? -47.538 -16.302 80.686 1.00 55.81 129 ASP A C 1
ATOM 1063 O O . ASP A 1 129 ? -48.154 -17.132 81.360 1.00 55.81 129 ASP A O 1
ATOM 1067 N N . GLU A 1 130 ? -46.543 -15.578 81.226 1.00 54.00 130 GLU A N 1
ATOM 1068 C CA . GLU A 1 130 ? -46.103 -15.732 82.628 1.00 54.00 130 GLU A CA 1
ATOM 1069 C C . GLU A 1 130 ? -46.968 -14.953 83.643 1.00 54.00 130 GLU A C 1
ATOM 1071 O O . GLU A 1 130 ? -47.097 -15.386 84.788 1.00 54.00 130 GLU A O 1
ATOM 1076 N N . GLU A 1 131 ? -47.632 -13.856 83.254 1.00 49.69 131 GLU A N 1
ATOM 1077 C CA . GLU A 1 131 ? -48.442 -13.039 84.184 1.00 49.69 131 GLU A CA 1
ATOM 1078 C C . GLU A 1 131 ? -49.880 -13.558 84.418 1.00 49.69 131 GLU A C 1
ATOM 1080 O O . GLU A 1 131 ? -50.586 -13.049 85.289 1.00 49.69 131 GLU A O 1
ATOM 1085 N N . ILE A 1 132 ? -50.344 -14.585 83.691 1.00 51.03 132 ILE A N 1
ATOM 1086 C CA . ILE A 1 132 ? -51.727 -15.104 83.810 1.00 51.03 132 ILE A CA 1
ATOM 1087 C C . ILE A 1 132 ? -51.850 -16.279 84.807 1.00 51.03 132 ILE A C 1
ATOM 1089 O O . ILE A 1 132 ? -52.962 -16.663 85.175 1.00 51.03 132 ILE A O 1
ATOM 1093 N N . MET A 1 133 ? -50.745 -16.830 85.321 1.00 46.84 133 MET A N 1
ATOM 1094 C CA . MET A 1 133 ? -50.763 -18.037 86.166 1.00 46.84 133 MET A CA 1
ATOM 1095 C C . MET A 1 133 ? -50.511 -17.785 87.666 1.00 46.84 133 MET A C 1
ATOM 1097 O O . MET A 1 133 ? -49.969 -18.653 88.345 1.00 46.84 133 MET A O 1
ATOM 1101 N N . ASP A 1 134 ? -50.943 -16.643 88.209 1.00 47.47 134 ASP A N 1
ATOM 1102 C CA . ASP A 1 134 ? -50.984 -16.424 89.666 1.00 47.47 134 ASP A CA 1
ATOM 1103 C C . ASP A 1 134 ? -52.310 -15.800 90.135 1.00 47.47 134 ASP A C 1
ATOM 1105 O O . ASP A 1 134 ? -52.388 -14.666 90.599 1.00 47.47 134 ASP A O 1
ATOM 1109 N N . VAL A 1 135 ? -53.403 -16.557 89.987 1.00 49.81 135 VAL A N 1
ATOM 1110 C CA . VAL A 1 135 ? -54.627 -16.356 90.781 1.00 49.81 135 VAL A CA 1
ATOM 1111 C C . VAL A 1 135 ? -55.114 -17.719 91.271 1.00 49.81 135 VAL A C 1
ATOM 1113 O O . VAL A 1 135 ? -56.099 -18.265 90.780 1.00 49.81 135 VAL A O 1
ATOM 1116 N N . SER A 1 136 ? -54.418 -18.295 92.252 1.00 44.94 136 SER A N 1
ATOM 1117 C CA . SER A 1 136 ? -55.038 -19.271 93.156 1.00 44.94 136 SER A CA 1
ATOM 1118 C C . SER A 1 136 ? -55.334 -18.576 94.481 1.00 44.94 136 SER A C 1
ATOM 1120 O O . SER A 1 136 ? -54.485 -18.462 95.356 1.00 44.94 136 SER A O 1
ATOM 1122 N N . LEU A 1 137 ? -56.560 -18.060 94.585 1.00 46.78 137 LEU A N 1
ATOM 1123 C CA . LEU A 1 137 ? -57.155 -17.566 95.822 1.00 46.78 137 LEU A CA 1
ATOM 1124 C C . LEU A 1 137 ? -57.388 -18.753 96.769 1.00 46.78 137 LEU A C 1
ATOM 1126 O O . LEU A 1 137 ? -58.376 -19.471 96.626 1.00 46.78 137 LEU A O 1
ATOM 1130 N N . GLU A 1 138 ? -56.514 -18.946 97.753 1.00 48.34 138 GLU A N 1
ATOM 1131 C CA . GLU A 1 138 ? -56.901 -19.622 98.991 1.00 48.34 138 GLU A CA 1
ATOM 1132 C C . GLU A 1 138 ? -57.549 -18.588 99.917 1.00 48.34 138 GLU A C 1
ATOM 1134 O O . GLU A 1 138 ? -56.861 -17.710 100.437 1.00 48.34 138 GLU A O 1
ATOM 1139 N N . ASN A 1 139 ? -58.874 -18.663 100.096 1.00 40.88 139 ASN A N 1
ATOM 1140 C CA . ASN A 1 139 ? -59.452 -18.716 101.440 1.00 40.88 139 ASN A CA 1
ATOM 1141 C C . ASN A 1 139 ? -60.967 -18.983 101.478 1.00 40.88 139 ASN A C 1
ATOM 1143 O O . ASN A 1 139 ? -61.731 -18.571 100.607 1.00 40.88 139 ASN A O 1
ATOM 1147 N N . ASP A 1 140 ? -61.327 -19.597 102.607 1.00 42.25 140 ASP A N 1
ATOM 1148 C CA . ASP A 1 140 ? -62.609 -19.623 103.316 1.00 42.25 140 ASP A CA 1
ATOM 1149 C C . ASP A 1 140 ? -63.673 -20.661 102.931 1.00 42.25 140 ASP A C 1
ATOM 1151 O O . ASP A 1 140 ? -64.519 -20.463 102.069 1.00 42.25 140 ASP A O 1
ATOM 1155 N N . THR A 1 141 ? -63.696 -21.742 103.717 1.00 38.41 141 THR A N 1
ATOM 1156 C CA . THR A 1 141 ? -64.843 -22.188 104.544 1.00 38.41 141 THR A CA 1
ATOM 1157 C C . THR A 1 141 ? -64.238 -23.006 105.706 1.00 38.41 141 THR A C 1
ATOM 1159 O O . THR A 1 141 ? -63.271 -23.727 105.501 1.00 38.41 141 THR A O 1
ATOM 1162 N N . ASP A 1 142 ? -64.643 -22.946 106.972 1.00 40.78 142 ASP A N 1
ATOM 1163 C CA . ASP A 1 142 ? -65.922 -22.566 107.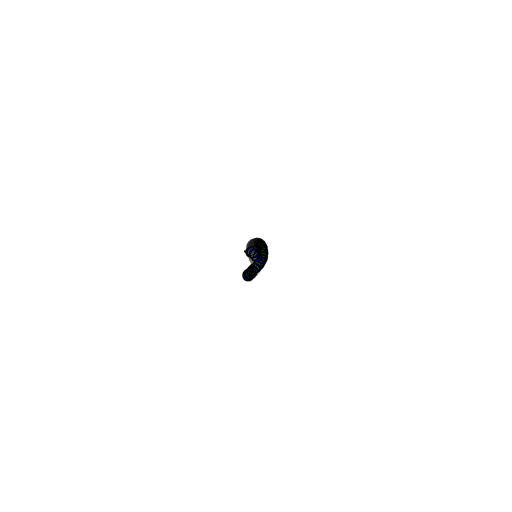551 1.00 40.78 142 ASP A CA 1
ATOM 1164 C C . ASP A 1 142 ? -65.724 -22.254 109.052 1.00 40.78 142 ASP A C 1
ATOM 1166 O O . ASP A 1 142 ? -64.955 -22.925 109.748 1.00 40.78 142 ASP A O 1
ATOM 1170 N N . MET A 1 143 ? -66.427 -21.243 109.562 1.00 51.56 143 MET A N 1
ATOM 1171 C CA . MET A 1 143 ? -66.475 -20.884 110.980 1.00 51.56 143 MET A CA 1
ATOM 1172 C C . MET A 1 143 ? -67.755 -21.479 111.574 1.00 51.56 143 MET A C 1
ATOM 1174 O O . MET A 1 143 ? -68.849 -21.064 111.199 1.00 51.56 143 MET A O 1
ATOM 1178 N N . GLN A 1 144 ? -67.648 -22.402 112.535 1.00 47.44 144 GLN A N 1
ATOM 1179 C CA . GLN A 1 144 ? -68.805 -22.842 113.322 1.00 47.44 144 GLN A CA 1
ATOM 1180 C C . GLN A 1 144 ? -68.528 -22.710 114.822 1.00 47.44 144 GLN A C 1
ATOM 1182 O O . GLN A 1 144 ? -67.781 -23.480 115.422 1.00 47.44 144 GLN A O 1
ATOM 1187 N N . ILE A 1 145 ? -69.158 -21.692 115.412 1.00 46.94 145 ILE A N 1
ATOM 1188 C CA . ILE A 1 145 ? -69.355 -21.504 116.850 1.00 46.94 145 ILE A CA 1
ATOM 1189 C C . ILE A 1 145 ? -70.858 -21.663 117.117 1.00 46.94 145 ILE A C 1
ATOM 1191 O O . ILE A 1 145 ? -71.656 -20.881 116.608 1.00 46.94 145 ILE A O 1
ATOM 1195 N N . SER A 1 146 ? -71.235 -22.631 117.954 1.00 44.84 146 SER A N 1
ATOM 1196 C CA . SER A 1 146 ? -72.429 -22.576 118.818 1.00 44.84 146 SER A CA 1
ATOM 1197 C C . SER A 1 146 ? -72.200 -23.569 119.967 1.00 44.84 146 SER A C 1
ATOM 1199 O O . SER A 1 146 ? -71.966 -24.743 119.701 1.00 44.84 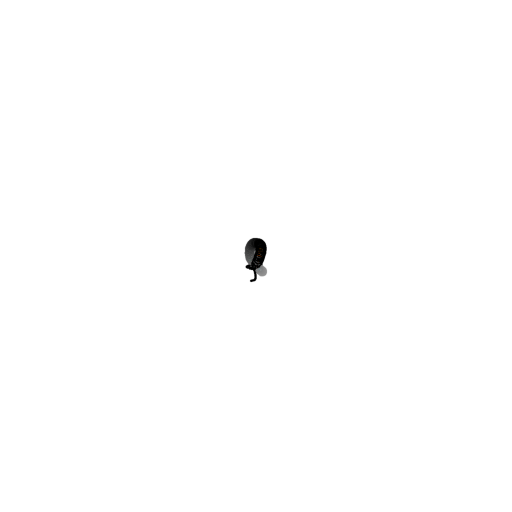146 SER A O 1
ATOM 1201 N N . CYS A 1 147 ? -71.971 -23.128 121.202 1.00 45.75 147 CYS A N 1
ATOM 1202 C CA . CYS A 1 147 ? -72.928 -22.661 122.218 1.00 45.75 147 CYS A CA 1
ATOM 1203 C C . CYS A 1 147 ? -73.191 -23.744 123.283 1.00 45.75 147 CYS A C 1
ATOM 1205 O O . CYS A 1 147 ? -73.816 -24.762 123.015 1.00 45.75 147 CYS A O 1
ATOM 1207 N N . ASP A 1 148 ? -72.735 -23.395 124.487 1.00 47.88 148 ASP A N 1
ATOM 1208 C CA . ASP A 1 148 ? -73.330 -23.594 125.811 1.00 47.88 148 ASP A CA 1
ATOM 1209 C C . ASP A 1 148 ? -73.257 -24.913 126.601 1.00 47.88 148 ASP A C 1
ATOM 1211 O O . ASP A 1 148 ? -73.531 -26.020 126.151 1.00 47.88 148 ASP A O 1
ATOM 1215 N N . ASN A 1 149 ? -72.914 -24.671 127.874 1.00 42.19 149 ASN A N 1
ATOM 1216 C CA . ASN A 1 149 ? -72.893 -25.531 129.048 1.00 42.19 149 ASN A CA 1
ATOM 1217 C C . ASN A 1 149 ? -74.306 -25.926 129.513 1.00 42.19 149 ASN A C 1
ATOM 1219 O O . ASN A 1 149 ? -75.132 -25.040 129.746 1.00 42.19 149 ASN A O 1
ATOM 1223 N N . SER A 1 150 ? -74.513 -27.203 129.842 1.00 46.34 150 SER A N 1
ATOM 1224 C CA . SER A 1 150 ? -74.944 -27.730 131.163 1.00 46.34 150 SER A CA 1
ATOM 1225 C C . SER A 1 150 ? -75.177 -29.234 131.081 1.00 46.34 150 SER A C 1
ATOM 1227 O O . SER A 1 150 ? -75.783 -29.679 130.084 1.00 46.34 150 SER A O 1
#

Radius of gyration: 65.28 Å; chains: 1; bounding box: 125×38×196 Å

Foldseek 3Di:
DLVVLVVVCVPDPDHDVVSVVVSVVVVVVVVVVVVVVVVVVVVVVVVVVVVVVVVVVVVVVVVVVVVVVVVVVVVVVVVVVVVVVVVVVVVVVVVVVVVVVVVVVVVVVVVVVVVVVVVVVVVVVVVVVVVPPPPPDDDDDDDDDDDDDD

Sequence (150 aa):
MLLKSFIKWINSSDVDNTLHERMLSQLAQCEFAQKKSRLVSNMSREELKSYENLSKEIEVQIEKAKEDIEKTKAELQDAKRVRKNRIEYDVLAKEKSEQLEHKLEMRRKQFHVLISSIHSLQGMLDEGDEEIMDVSLENDTDMQISCDNS